Protein AF-A0A708DR33-F1 (afdb_monomer_lite)

InterPro domains:
  IPR013609 Lambda-like tail fibre protein, N-terminal [PF08400] (1-94)

Sequence (99 aa):
ENPDDAGRYSMDVEQGQYTVTLLVDGYPPSHAGVITVYDDSKPGTLNDFLGAMTEDDVRPEALRRFEAMVEEVARQASEASRNATAAGQASEQAQTSAG

Organism: Salmonella typhimurium (NCBI:txid90371)

Foldseek 3Di:
DAADPVRDDDDDDDFAKDWDWDDDPPDDIDTPAMFGDDPPDDDDDPVCRRPDDDPVNCVVVVVVVVVVVVVVVVVVVVVVVVVVVVVVVVVVVVVVVVD

Structure (mmCIF, N/CA/C/O backbone):
data_AF-A0A708DR33-F1
#
_entry.id   AF-A0A708DR33-F1
#
loop_
_atom_site.group_PDB
_atom_site.id
_atom_site.type_symbol
_atom_site.label_atom_id
_atom_site.label_alt_id
_atom_site.label_comp_id
_atom_site.label_asym_id
_atom_site.label_entity_id
_atom_site.label_seq_id
_atom_site.pdbx_PDB_ins_code
_atom_site.Cartn_x
_atom_site.Cartn_y
_atom_site.Cartn_z
_atom_site.occupancy
_atom_site.B_iso_or_equiv
_atom_site.auth_seq_id
_atom_site.auth_comp_id
_atom_site.auth_asym_id
_atom_site.auth_atom_id
_atom_site.pdbx_PDB_model_num
ATOM 1 N N . GLU A 1 1 ? 3.031 1.822 -27.960 1.00 61.12 1 GLU A N 1
ATOM 2 C CA . GLU A 1 1 ? 3.429 3.143 -28.494 1.00 61.12 1 GLU A CA 1
ATOM 3 C C . GLU A 1 1 ? 4.908 3.143 -28.868 1.00 61.12 1 GLU A C 1
ATOM 5 O O . GLU A 1 1 ? 5.587 2.164 -28.598 1.00 61.12 1 GLU A O 1
ATOM 10 N N . ASN A 1 2 ? 5.397 4.159 -29.573 1.00 61.91 2 ASN A N 1
ATOM 11 C CA . ASN A 1 2 ? 6.837 4.365 -29.755 1.00 61.91 2 ASN A CA 1
ATOM 12 C C . ASN A 1 2 ? 7.279 5.440 -28.759 1.00 61.91 2 ASN A C 1
ATOM 14 O O . ASN A 1 2 ? 6.493 6.354 -28.508 1.00 61.91 2 ASN A O 1
ATOM 18 N N . PRO A 1 3 ? 8.487 5.341 -28.180 1.00 76.06 3 PRO A N 1
ATOM 19 C CA . PRO A 1 3 ? 8.969 6.375 -27.279 1.00 76.06 3 PRO A CA 1
ATOM 20 C C . PRO A 1 3 ? 9.098 7.726 -28.000 1.00 76.06 3 PRO A C 1
ATOM 22 O O . PRO A 1 3 ? 9.315 7.768 -29.213 1.00 76.06 3 PRO A O 1
ATOM 25 N N . ASP A 1 4 ? 8.969 8.819 -27.246 1.00 80.88 4 ASP A N 1
ATOM 26 C CA . ASP A 1 4 ? 9.241 10.172 -27.734 1.00 80.88 4 ASP A CA 1
ATOM 27 C C . ASP A 1 4 ? 10.729 10.354 -28.099 1.00 80.88 4 ASP A C 1
ATOM 29 O O . ASP A 1 4 ? 11.567 9.484 -27.845 1.00 80.88 4 ASP A O 1
ATOM 33 N N . ASP A 1 5 ? 11.083 11.510 -28.668 1.00 79.56 5 ASP A N 1
ATOM 34 C CA . ASP A 1 5 ? 12.462 11.826 -29.081 1.00 79.56 5 ASP A CA 1
ATOM 35 C C . ASP A 1 5 ? 13.486 11.788 -27.924 1.00 79.56 5 ASP A C 1
ATOM 37 O O . ASP A 1 5 ? 14.694 11.774 -28.159 1.00 79.56 5 ASP A O 1
ATOM 41 N N . ALA A 1 6 ? 13.026 11.762 -26.668 1.00 81.62 6 ALA A N 1
ATOM 42 C CA . ALA A 1 6 ? 13.858 11.620 -25.475 1.00 81.62 6 ALA A CA 1
ATOM 43 C C . ALA A 1 6 ? 13.846 10.192 -24.896 1.00 81.62 6 ALA A C 1
ATOM 45 O O . ALA A 1 6 ? 14.403 9.966 -23.820 1.00 81.62 6 ALA A O 1
ATOM 46 N N . GLY A 1 7 ? 13.220 9.231 -25.578 1.00 78.94 7 GLY A N 1
ATOM 47 C CA . GLY A 1 7 ? 13.122 7.848 -25.129 1.00 78.94 7 GLY A CA 1
ATOM 48 C C . GLY A 1 7 ? 12.020 7.595 -24.095 1.00 78.94 7 GLY A C 1
ATOM 49 O O . GLY A 1 7 ? 11.986 6.509 -23.516 1.00 78.94 7 GLY A O 1
ATOM 50 N N . ARG A 1 8 ? 11.129 8.560 -23.820 1.00 82.56 8 ARG A N 1
ATOM 51 C CA . ARG A 1 8 ? 10.028 8.363 -22.866 1.00 82.56 8 ARG A CA 1
ATOM 52 C C . ARG A 1 8 ? 8.873 7.639 -23.525 1.00 82.56 8 ARG A C 1
ATOM 54 O O . ARG A 1 8 ? 8.416 8.012 -24.598 1.00 82.56 8 ARG A O 1
ATOM 61 N N . TYR A 1 9 ? 8.359 6.647 -22.822 1.00 82.06 9 TYR A N 1
ATOM 62 C CA . TYR A 1 9 ? 7.152 5.936 -23.193 1.00 82.06 9 TYR A CA 1
ATOM 63 C C . TYR A 1 9 ? 5.997 6.402 -22.307 1.00 82.06 9 TYR A C 1
ATOM 65 O O . TYR A 1 9 ? 6.174 6.570 -21.099 1.00 82.06 9 TYR A O 1
ATOM 73 N N . SER A 1 10 ? 4.826 6.599 -22.902 1.00 85.81 10 SER A N 1
ATOM 74 C CA . SER A 1 10 ? 3.569 6.798 -22.185 1.00 85.81 10 SER A CA 1
ATOM 75 C C . SER A 1 10 ? 2.590 5.718 -22.635 1.00 85.81 10 SER A C 1
ATOM 77 O O . SER A 1 10 ? 2.742 5.177 -23.729 1.00 85.81 10 SER A O 1
ATOM 79 N N . MET A 1 11 ? 1.669 5.346 -21.754 1.00 87.75 11 MET A N 1
ATOM 80 C CA . MET A 1 11 ? 0.574 4.431 -22.053 1.00 87.75 11 MET A CA 1
ATOM 81 C C . MET A 1 11 ? -0.587 4.717 -21.116 1.00 87.75 11 MET A C 1
ATOM 83 O O . MET A 1 11 ? -0.380 4.889 -19.913 1.00 87.75 11 MET A O 1
ATOM 87 N N . ASP A 1 12 ? -1.793 4.685 -21.666 1.00 90.25 12 ASP A N 1
ATOM 88 C CA . ASP A 1 12 ? -3.001 4.539 -20.869 1.00 90.25 12 ASP A CA 1
ATOM 89 C C . ASP A 1 12 ? -3.168 3.059 -20.511 1.00 90.25 12 ASP A C 1
ATOM 91 O O . ASP A 1 12 ? -3.091 2.178 -21.372 1.00 90.25 12 ASP A O 1
ATOM 95 N N . VAL A 1 13 ? -3.367 2.780 -19.226 1.00 89.94 13 VAL A N 1
ATOM 96 C CA . VAL A 1 13 ? -3.536 1.422 -18.700 1.00 89.94 13 VAL A CA 1
ATOM 97 C C . VAL A 1 13 ? -4.853 1.312 -17.950 1.00 89.94 13 VAL A C 1
ATOM 99 O O . VAL A 1 13 ? -5.335 2.282 -17.369 1.00 89.94 13 VAL A O 1
ATOM 102 N N . GLU A 1 14 ? -5.442 0.121 -17.977 1.00 93.94 14 GLU A N 1
ATOM 103 C CA . GLU A 1 14 ? -6.627 -0.175 -17.178 1.00 93.94 14 GLU A CA 1
ATOM 104 C C . GLU A 1 14 ? -6.267 -0.303 -15.690 1.00 93.94 14 GLU A C 1
ATOM 106 O O . GLU A 1 14 ? -5.101 -0.437 -15.308 1.00 93.94 14 GLU A O 1
ATOM 111 N N . GLN A 1 15 ? -7.284 -0.269 -14.830 1.00 93.06 15 GLN A N 1
ATOM 112 C CA . GLN A 1 15 ? -7.097 -0.604 -13.423 1.00 93.06 15 GLN A CA 1
ATOM 113 C C . GLN A 1 15 ? -6.640 -2.062 -13.281 1.00 93.06 15 GLN A C 1
ATOM 115 O O . GLN A 1 15 ? -7.164 -2.965 -13.937 1.00 93.06 15 GLN A O 1
ATOM 120 N N . GLY A 1 16 ? -5.693 -2.312 -12.386 1.00 92.75 16 GLY A N 1
ATOM 121 C CA . GLY A 1 16 ? -5.187 -3.656 -12.153 1.00 92.75 16 GLY A CA 1
ATOM 122 C C . GLY A 1 16 ? -3.765 -3.693 -11.621 1.00 92.75 16 GLY A C 1
ATOM 123 O O . GLY A 1 16 ? -3.111 -2.672 -11.415 1.00 92.75 16 GLY A O 1
ATOM 124 N N . GLN A 1 17 ? -3.297 -4.915 -11.390 1.00 93.81 17 GLN A N 1
ATOM 125 C CA . GLN A 1 17 ? -1.949 -5.192 -10.919 1.00 93.81 17 GLN A CA 1
ATOM 126 C C . GLN A 1 17 ? -1.073 -5.648 -12.086 1.00 93.81 17 GLN A C 1
ATOM 128 O O . GLN A 1 17 ? -1.423 -6.576 -12.818 1.00 93.81 17 GLN A O 1
ATOM 133 N N . TYR A 1 18 ? 0.092 -5.023 -12.231 1.00 93.38 18 TYR A N 1
ATOM 134 C CA . TYR A 1 18 ? 1.007 -5.260 -13.340 1.00 93.38 18 TYR A CA 1
ATOM 135 C C . TYR A 1 18 ? 2.392 -5.645 -12.829 1.00 93.38 18 TYR A C 1
ATOM 137 O O . TYR A 1 18 ? 2.940 -5.020 -11.924 1.00 93.38 18 TYR A O 1
ATOM 145 N N . THR A 1 19 ? 2.983 -6.671 -13.442 1.00 94.69 19 THR A N 1
ATOM 146 C CA . THR A 1 19 ? 4.384 -7.039 -13.204 1.00 94.69 19 THR A CA 1
ATOM 147 C C . THR A 1 19 ? 5.293 -6.236 -14.124 1.00 94.69 19 THR A C 1
ATOM 149 O O . THR A 1 19 ? 5.137 -6.267 -15.343 1.00 94.69 19 THR A O 1
ATOM 152 N N . VAL A 1 20 ? 6.283 -5.564 -13.545 1.00 93.88 20 VAL A N 1
ATOM 153 C CA . VAL A 1 20 ? 7.255 -4.746 -14.269 1.00 93.88 20 VAL A CA 1
ATOM 154 C C . VAL A 1 20 ? 8.541 -5.544 -14.448 1.00 93.88 20 VAL A C 1
ATOM 156 O O . VAL A 1 20 ? 9.144 -6.022 -13.484 1.00 93.88 20 VAL A O 1
ATOM 159 N N . THR A 1 21 ? 8.969 -5.691 -15.700 1.00 94.88 21 THR A N 1
ATOM 160 C CA . THR A 1 21 ? 10.193 -6.412 -16.070 1.00 94.88 21 THR A CA 1
ATOM 161 C C . THR A 1 21 ? 11.065 -5.527 -16.951 1.00 94.88 21 THR A C 1
ATOM 163 O O . THR A 1 21 ? 10.572 -4.916 -17.896 1.00 94.88 21 THR A O 1
ATOM 166 N N . LEU A 1 22 ? 12.362 -5.472 -16.654 1.00 92.06 22 LEU A N 1
ATOM 167 C CA . LEU A 1 22 ? 13.363 -4.778 -17.456 1.00 92.06 22 LEU A CA 1
ATOM 168 C C . LEU A 1 22 ? 14.009 -5.754 -18.434 1.00 92.06 22 LEU A C 1
ATOM 170 O O . LEU A 1 22 ? 14.515 -6.805 -18.035 1.00 92.06 22 LEU A O 1
ATOM 174 N N . LEU A 1 23 ? 14.012 -5.375 -19.708 1.00 92.19 23 LEU A N 1
ATOM 175 C CA . LEU A 1 23 ? 14.669 -6.104 -20.783 1.00 92.19 23 LEU A CA 1
ATOM 176 C C . LEU A 1 23 ? 15.796 -5.241 -21.352 1.00 92.19 23 LEU A C 1
ATOM 178 O O . LEU A 1 23 ? 15.548 -4.153 -21.866 1.00 92.19 23 LEU A O 1
ATOM 182 N N . VAL A 1 24 ? 17.027 -5.742 -21.263 1.00 92.75 24 VAL A N 1
ATOM 183 C CA . VAL A 1 24 ? 18.223 -5.120 -21.843 1.00 92.75 24 VAL A CA 1
ATOM 184 C C . VAL A 1 24 ? 18.835 -6.119 -22.813 1.00 92.75 24 VAL A C 1
ATOM 186 O O . VAL A 1 24 ? 18.991 -7.290 -22.469 1.00 92.75 24 VAL A O 1
ATOM 189 N N . ASP A 1 25 ? 19.167 -5.667 -24.021 1.00 93.88 25 ASP A N 1
ATOM 190 C CA . ASP A 1 25 ? 19.742 -6.541 -25.043 1.00 93.88 25 ASP A CA 1
ATOM 191 C C . ASP A 1 25 ? 21.034 -7.210 -24.541 1.00 93.88 25 ASP A C 1
ATOM 193 O O . ASP A 1 25 ? 21.891 -6.569 -23.930 1.00 93.88 25 ASP A O 1
ATOM 197 N N . GLY A 1 26 ? 21.143 -8.521 -24.753 1.00 94.94 26 GLY A N 1
ATOM 198 C CA . GLY A 1 26 ? 22.247 -9.344 -24.249 1.00 94.94 26 GLY A CA 1
ATOM 199 C C . GLY A 1 26 ? 22.167 -9.772 -22.774 1.00 94.94 26 GLY A C 1
ATOM 20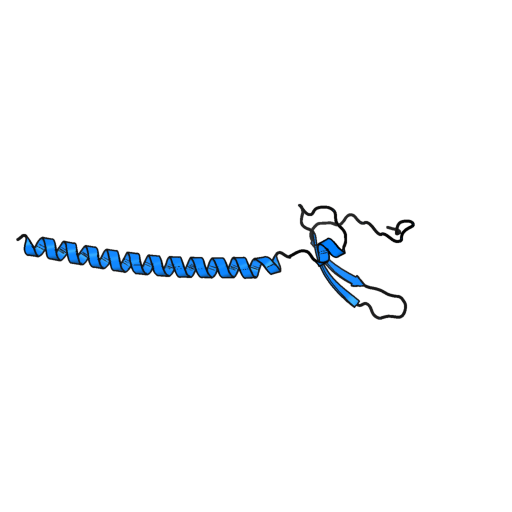0 O O . GLY A 1 26 ? 23.048 -10.508 -22.329 1.00 94.94 26 GLY A O 1
ATOM 201 N N . TYR A 1 27 ? 21.130 -9.385 -22.020 1.00 94.31 27 TYR A N 1
ATOM 202 C CA . TYR A 1 27 ? 20.941 -9.772 -20.613 1.00 94.31 27 TYR A CA 1
ATOM 203 C C . TYR A 1 27 ? 19.597 -10.485 -20.385 1.00 94.31 27 TYR A C 1
ATOM 205 O O . TYR A 1 27 ? 18.616 -10.197 -21.075 1.00 94.31 27 TYR A O 1
ATOM 213 N N . PRO A 1 28 ? 19.510 -11.420 -19.416 1.00 95.25 28 PRO A N 1
ATOM 214 C CA . PRO A 1 28 ? 18.233 -12.026 -19.053 1.00 95.25 28 PRO A CA 1
ATOM 215 C C . PRO A 1 28 ? 17.266 -10.968 -18.486 1.00 95.25 28 PRO A C 1
ATOM 217 O O . PRO A 1 28 ? 17.718 -10.038 -17.812 1.00 95.25 28 PRO A O 1
ATOM 220 N N . PRO A 1 29 ? 15.944 -11.110 -18.711 1.00 96.12 29 PRO A N 1
ATOM 221 C CA . PRO A 1 29 ? 14.951 -10.209 -18.138 1.00 96.12 29 PRO A CA 1
ATOM 222 C C . PRO A 1 29 ? 15.066 -10.138 -16.613 1.00 96.12 29 PRO A C 1
ATOM 224 O O . PRO A 1 29 ? 15.202 -11.167 -15.948 1.00 96.12 29 PRO A O 1
ATOM 227 N N . SER A 1 30 ? 14.982 -8.929 -16.063 1.00 95.81 30 SER A N 1
ATOM 228 C CA . SER A 1 30 ? 15.065 -8.691 -14.621 1.00 95.81 30 SER A CA 1
ATOM 229 C C . SER A 1 30 ? 13.735 -8.182 -14.078 1.00 95.81 30 SER A C 1
ATOM 231 O O . SER A 1 30 ? 13.154 -7.245 -14.627 1.00 95.81 30 SER A O 1
ATOM 233 N N . HIS A 1 31 ? 13.250 -8.785 -12.994 1.00 95.19 31 HIS A N 1
ATOM 234 C CA . HIS A 1 31 ? 12.038 -8.331 -12.322 1.00 95.19 31 HIS A CA 1
ATOM 235 C C . HIS A 1 31 ? 12.315 -7.023 -11.572 1.00 95.19 31 HIS A C 1
ATOM 237 O O . HIS A 1 31 ? 13.161 -6.987 -10.680 1.00 95.19 31 HIS A O 1
ATOM 243 N N . ALA A 1 32 ? 11.605 -5.957 -11.939 1.00 93.06 32 ALA A N 1
ATOM 244 C CA . ALA A 1 32 ? 11.749 -4.644 -11.313 1.00 93.06 32 ALA A CA 1
ATOM 245 C C . ALA A 1 32 ? 10.763 -4.430 -10.160 1.00 93.06 32 ALA A C 1
ATOM 247 O O . ALA A 1 32 ? 11.069 -3.689 -9.231 1.00 93.06 32 ALA A O 1
ATOM 248 N N . GLY A 1 33 ? 9.597 -5.076 -10.212 1.00 93.25 33 GLY A N 1
ATOM 249 C CA . GLY A 1 33 ? 8.592 -4.999 -9.161 1.00 93.25 33 GLY A CA 1
ATOM 250 C C . GLY A 1 33 ? 7.180 -5.220 -9.683 1.00 93.25 33 GLY A C 1
ATOM 251 O O . GLY A 1 33 ? 6.962 -5.668 -10.813 1.00 93.25 33 GLY A O 1
ATOM 252 N N . VAL A 1 34 ? 6.217 -4.878 -8.841 1.00 93.44 34 VAL A N 1
ATOM 253 C CA . VAL A 1 34 ? 4.791 -4.890 -9.151 1.00 93.44 34 VAL A CA 1
ATOM 254 C C . VAL A 1 34 ? 4.257 -3.483 -8.929 1.00 93.44 34 VAL A C 1
ATOM 256 O O . VAL A 1 34 ? 4.631 -2.836 -7.956 1.00 93.44 34 VAL A O 1
ATOM 259 N N . ILE A 1 35 ? 3.389 -3.025 -9.824 1.00 93.38 35 ILE A N 1
ATOM 260 C CA . ILE A 1 35 ? 2.621 -1.794 -9.643 1.00 93.38 35 ILE A CA 1
ATOM 261 C C . ILE A 1 35 ? 1.132 -2.115 -9.593 1.00 93.38 35 ILE A C 1
ATOM 263 O O . ILE A 1 35 ? 0.682 -3.080 -10.218 1.00 93.38 35 ILE A O 1
ATOM 267 N N . THR A 1 36 ? 0.373 -1.272 -8.904 1.00 92.62 36 THR A N 1
ATOM 268 C CA . THR A 1 36 ? -1.088 -1.343 -8.875 1.00 92.62 36 THR A CA 1
ATOM 269 C C . THR A 1 36 ? -1.656 -0.020 -9.361 1.00 92.62 36 THR A C 1
ATOM 271 O O . THR A 1 36 ? -1.258 1.042 -8.885 1.00 92.62 36 THR A O 1
ATOM 274 N N . VAL A 1 37 ? -2.573 -0.096 -10.320 1.00 92.56 37 VAL A N 1
ATOM 275 C CA . VAL A 1 37 ? -3.326 1.042 -10.845 1.00 92.56 37 VAL A CA 1
ATOM 276 C C . VAL A 1 37 ? -4.754 0.931 -10.328 1.00 92.56 37 VAL A C 1
ATOM 278 O O . VAL A 1 37 ? -5.460 -0.030 -10.635 1.00 92.56 37 VAL A O 1
ATOM 281 N N . TYR A 1 38 ? -5.157 1.907 -9.526 1.00 91.12 38 TYR A N 1
ATOM 282 C CA . TYR A 1 38 ? -6.519 2.065 -9.018 1.00 91.12 38 TYR A CA 1
ATOM 283 C C . TYR A 1 38 ? -7.335 2.980 -9.941 1.00 91.12 38 TYR A C 1
ATOM 285 O O . TYR A 1 38 ? -6.770 3.680 -10.783 1.00 91.12 38 TYR A O 1
ATOM 293 N N . ASP A 1 39 ? -8.657 2.999 -9.782 1.00 92.44 39 ASP A N 1
ATOM 294 C CA . ASP A 1 39 ? -9.552 3.844 -10.587 1.00 92.44 39 ASP A CA 1
ATOM 295 C C . ASP A 1 39 ? -9.296 5.350 -10.388 1.00 92.44 39 ASP A C 1
ATOM 297 O O . ASP A 1 39 ? -9.443 6.145 -11.315 1.00 92.44 39 ASP A O 1
ATOM 301 N N . ASP A 1 40 ? -8.867 5.731 -9.188 1.00 90.19 40 ASP A N 1
ATOM 302 C CA . ASP A 1 40 ? -8.546 7.092 -8.771 1.00 90.19 40 ASP A CA 1
ATOM 303 C C . ASP A 1 40 ? -7.052 7.438 -8.891 1.00 90.19 40 ASP A C 1
ATOM 305 O O . ASP A 1 40 ? -6.615 8.522 -8.480 1.00 90.19 40 ASP A O 1
ATOM 309 N N . SER A 1 41 ? -6.255 6.536 -9.475 1.00 90.19 41 SER A N 1
ATOM 310 C CA . SER A 1 41 ? -4.823 6.754 -9.652 1.00 90.19 41 SER A CA 1
ATOM 311 C C . SER A 1 41 ? -4.557 7.957 -10.548 1.00 90.19 41 SER A C 1
ATOM 313 O O . SER A 1 41 ? -5.070 8.085 -11.659 1.00 90.19 41 SER A O 1
ATOM 315 N N . LYS A 1 42 ? -3.705 8.861 -10.062 1.00 91.50 42 LYS A N 1
ATOM 316 C CA . LYS A 1 42 ? -3.268 10.022 -10.839 1.00 91.50 42 LYS A CA 1
ATOM 317 C C . LYS A 1 42 ? -2.215 9.600 -11.868 1.00 91.50 42 LYS A C 1
ATOM 319 O O . LYS A 1 42 ? -1.413 8.715 -11.569 1.00 91.50 42 LYS A O 1
ATOM 324 N N . PRO A 1 43 ? -2.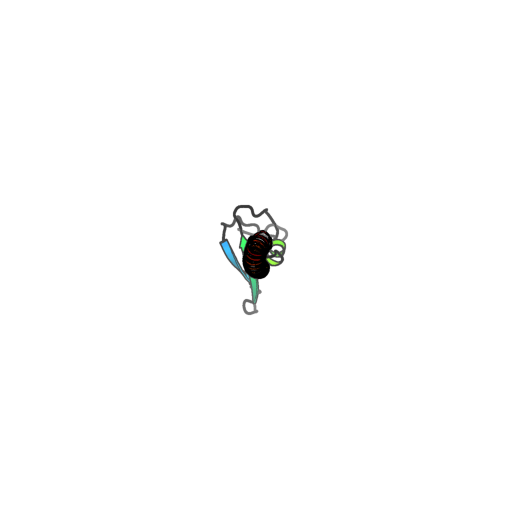143 10.272 -13.031 1.00 91.88 43 PRO A N 1
ATOM 325 C CA . PRO A 1 43 ? -1.024 10.097 -13.946 1.00 91.88 43 PRO A CA 1
ATOM 326 C C . PRO A 1 43 ? 0.313 10.334 -13.234 1.00 91.88 43 PRO A C 1
ATOM 328 O O . PRO A 1 43 ? 0.452 11.284 -12.459 1.00 91.88 43 PRO A O 1
ATOM 331 N N . GLY A 1 44 ? 1.296 9.484 -13.518 1.00 91.12 44 GLY A N 1
ATOM 332 C CA . GLY A 1 44 ? 2.609 9.502 -12.882 1.00 91.12 44 GLY A CA 1
ATOM 333 C C . GLY A 1 44 ? 3.631 8.713 -13.693 1.00 91.12 44 GLY A C 1
ATOM 334 O O . GLY A 1 44 ? 3.310 8.109 -14.717 1.00 91.12 44 GLY A O 1
ATOM 335 N N . THR A 1 45 ?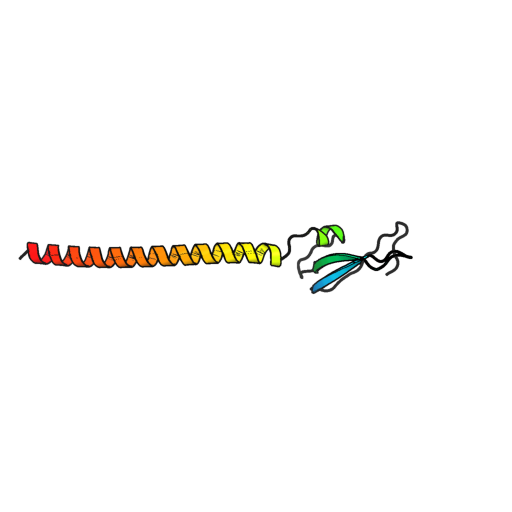 4.883 8.733 -13.254 1.00 92.56 45 THR A N 1
ATOM 336 C CA . THR A 1 45 ? 5.951 7.933 -13.858 1.00 92.56 45 THR A CA 1
ATOM 337 C C . THR A 1 45 ? 5.911 6.499 -13.339 1.00 92.56 45 THR A C 1
ATOM 339 O O . THR A 1 45 ? 5.447 6.245 -12.233 1.00 92.56 45 THR A O 1
ATOM 342 N N . LEU A 1 46 ? 6.475 5.549 -14.090 1.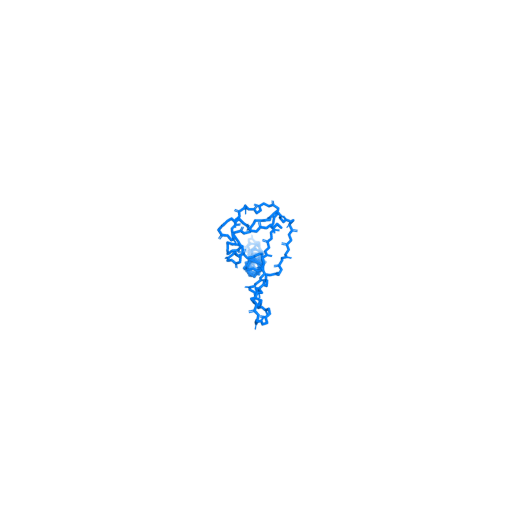00 91.94 46 LEU A N 1
ATOM 343 C CA . LEU A 1 46 ? 6.614 4.160 -13.633 1.00 91.94 46 LEU A CA 1
ATOM 344 C C . LEU A 1 46 ? 7.264 4.054 -12.239 1.00 91.94 46 LEU A C 1
ATOM 346 O O . LEU A 1 46 ? 6.843 3.238 -11.425 1.00 91.94 46 LEU A O 1
ATOM 350 N N . ASN A 1 47 ? 8.261 4.897 -11.954 1.00 91.44 47 ASN A N 1
ATOM 351 C CA . ASN A 1 47 ? 8.915 4.922 -10.647 1.00 91.44 47 ASN A CA 1
ATOM 352 C C . ASN A 1 47 ? 7.997 5.425 -9.529 1.00 91.44 47 ASN A C 1
ATOM 354 O O . ASN A 1 47 ? 8.125 4.943 -8.406 1.00 91.44 47 ASN A O 1
ATOM 358 N N . ASP A 1 48 ? 7.075 6.347 -9.820 1.00 92.38 48 ASP A N 1
ATOM 359 C CA . ASP A 1 48 ? 6.090 6.801 -8.833 1.00 92.38 48 ASP A CA 1
ATOM 360 C C . ASP A 1 48 ? 5.186 5.638 -8.407 1.00 92.38 48 ASP A C 1
ATOM 362 O O . ASP A 1 48 ? 4.912 5.474 -7.222 1.00 92.38 48 ASP A O 1
ATOM 366 N N . PHE A 1 49 ? 4.795 4.780 -9.353 1.00 92.25 49 PHE A N 1
ATOM 367 C CA . PHE A 1 49 ? 3.997 3.587 -9.064 1.00 92.25 49 PHE A CA 1
ATOM 368 C C . PHE A 1 49 ? 4.803 2.467 -8.388 1.00 92.25 49 PHE A C 1
ATOM 370 O O . PHE A 1 49 ? 4.276 1.804 -7.500 1.00 92.25 49 PHE A O 1
ATOM 377 N N . LEU A 1 50 ? 6.071 2.253 -8.763 1.00 91.88 50 LEU A N 1
ATOM 378 C CA . LEU A 1 50 ? 6.945 1.257 -8.117 1.00 91.88 50 LEU A CA 1
ATOM 379 C C . LEU A 1 50 ? 7.293 1.622 -6.666 1.00 91.88 50 LEU A C 1
ATOM 381 O O . LEU A 1 50 ? 7.566 0.736 -5.861 1.00 91.88 50 LEU A O 1
ATOM 385 N N . GLY A 1 51 ? 7.329 2.918 -6.346 1.00 86.50 51 GLY A N 1
ATOM 386 C CA . GLY A 1 51 ? 7.586 3.423 -4.998 1.00 86.50 51 GLY A CA 1
ATOM 387 C C . GLY A 1 51 ? 6.329 3.674 -4.162 1.00 86.50 51 GLY A C 1
ATOM 388 O O . GLY A 1 51 ? 6.453 4.060 -2.998 1.00 86.50 51 GLY A O 1
ATOM 389 N N . ALA A 1 52 ? 5.134 3.505 -4.731 1.00 87.00 52 ALA A N 1
ATOM 390 C CA . ALA A 1 52 ? 3.885 3.745 -4.024 1.00 87.00 52 ALA A CA 1
ATOM 391 C C . ALA A 1 52 ? 3.634 2.656 -2.971 1.00 87.00 52 ALA A C 1
ATOM 393 O O . ALA A 1 52 ? 3.822 1.469 -3.234 1.00 87.00 52 ALA A O 1
ATOM 394 N N . MET A 1 53 ? 3.156 3.057 -1.788 1.00 74.50 53 MET A N 1
ATOM 395 C CA . MET A 1 53 ? 2.610 2.097 -0.827 1.00 74.50 53 MET A CA 1
ATOM 396 C C . MET A 1 53 ? 1.394 1.402 -1.440 1.00 74.50 53 MET A C 1
ATOM 398 O O . MET A 1 53 ? 0.488 2.053 -1.963 1.00 74.50 53 MET A O 1
ATOM 402 N N . THR A 1 54 ? 1.374 0.081 -1.354 1.00 75.06 54 THR A N 1
ATOM 403 C CA . THR A 1 54 ? 0.309 -0.768 -1.881 1.00 75.06 54 THR A CA 1
ATOM 404 C C . THR A 1 54 ? -0.752 -1.048 -0.815 1.00 75.06 54 THR A C 1
ATOM 406 O O . THR A 1 54 ? -0.515 -0.891 0.386 1.00 75.06 54 THR A O 1
ATOM 409 N N . GLU A 1 55 ? -1.941 -1.501 -1.227 1.00 69.12 55 GLU A N 1
ATOM 410 C CA . GLU A 1 55 ? -2.950 -2.002 -0.280 1.00 69.12 55 GLU A CA 1
ATOM 411 C C . GLU A 1 55 ? -2.399 -3.114 0.621 1.00 69.12 55 GLU A C 1
ATOM 413 O O . GLU A 1 55 ? -2.764 -3.192 1.795 1.00 69.12 55 GLU A O 1
ATOM 418 N N . ASP A 1 56 ? -1.492 -3.940 0.098 1.00 71.81 56 ASP A N 1
ATOM 419 C CA . ASP A 1 56 ? -0.830 -4.998 0.855 1.00 71.81 56 ASP A CA 1
ATOM 420 C C . ASP A 1 56 ? 0.145 -4.464 1.912 1.00 71.81 56 ASP A C 1
ATOM 422 O O . ASP A 1 56 ? 0.434 -5.183 2.862 1.00 71.81 56 ASP A O 1
ATOM 426 N N . ASP A 1 57 ? 0.597 -3.210 1.826 1.00 73.50 57 ASP A N 1
ATOM 427 C CA . ASP A 1 57 ? 1.381 -2.563 2.887 1.00 73.50 57 ASP A CA 1
ATOM 428 C C . ASP A 1 57 ? 0.482 -2.037 4.017 1.00 73.50 57 ASP A C 1
ATOM 430 O O . ASP A 1 57 ? 0.842 -2.081 5.198 1.00 73.50 57 ASP A O 1
ATOM 434 N N . VAL A 1 58 ? -0.727 -1.578 3.670 1.00 75.62 58 VAL A N 1
ATOM 435 C CA . VAL A 1 58 ? -1.709 -1.028 4.621 1.00 75.62 58 VAL A CA 1
ATOM 436 C C . VAL A 1 58 ? -2.519 -2.130 5.304 1.00 75.62 58 VAL A C 1
ATOM 438 O O . VAL A 1 58 ? -2.835 -2.024 6.490 1.00 75.62 58 VAL A O 1
ATOM 441 N N . ARG A 1 59 ? -2.843 -3.218 4.598 1.00 77.50 59 ARG A N 1
ATOM 442 C CA . ARG A 1 59 ? -3.596 -4.369 5.123 1.00 77.50 59 ARG A CA 1
ATOM 443 C C . ARG A 1 59 ? -2.974 -4.960 6.402 1.00 77.50 59 ARG A C 1
ATOM 445 O O . ARG A 1 59 ? -3.732 -5.183 7.349 1.00 77.50 59 ARG A O 1
ATOM 452 N N . PRO A 1 60 ? -1.646 -5.155 6.511 1.00 83.00 60 PRO A N 1
ATOM 453 C CA . PRO A 1 60 ? -0.980 -5.531 7.753 1.00 83.00 60 PRO A CA 1
ATOM 454 C C . PRO A 1 60 ? -1.242 -4.555 8.899 1.00 83.00 60 PRO A C 1
ATOM 456 O O . PRO A 1 60 ? -1.452 -4.979 10.032 1.00 83.00 60 PRO A O 1
ATOM 459 N N . GLU A 1 61 ? -1.243 -3.247 8.640 1.00 84.31 61 GLU A N 1
ATOM 460 C CA . GLU A 1 61 ? -1.500 -2.249 9.679 1.00 84.31 61 GLU A CA 1
ATOM 461 C C . GLU A 1 61 ? -2.977 -2.213 10.091 1.00 84.31 61 GLU A C 1
ATOM 463 O O . GLU A 1 61 ? -3.283 -2.191 11.285 1.00 84.31 61 GLU A O 1
ATOM 468 N N . ALA A 1 62 ? -3.893 -2.248 9.122 1.00 88.38 62 ALA A N 1
ATOM 469 C CA . ALA A 1 62 ? -5.328 -2.289 9.372 1.00 88.38 62 ALA A CA 1
ATOM 470 C C . ALA A 1 62 ? -5.720 -3.530 10.188 1.00 88.38 62 ALA A C 1
ATOM 472 O O . ALA A 1 62 ? -6.485 -3.411 11.146 1.00 88.38 62 ALA A O 1
ATOM 473 N N . LEU A 1 63 ? -5.146 -4.695 9.864 1.00 91.69 63 LEU A N 1
ATOM 474 C CA . LEU A 1 63 ? -5.361 -5.929 10.615 1.00 91.69 63 LEU A CA 1
ATOM 475 C C . LEU A 1 63 ? -4.852 -5.808 12.057 1.00 91.69 63 LEU A C 1
ATOM 477 O O . LEU A 1 63 ? -5.611 -6.082 12.981 1.00 91.69 63 LEU A O 1
ATOM 481 N N . ARG A 1 64 ? -3.631 -5.294 12.269 1.00 89.75 64 ARG A N 1
ATOM 482 C CA . ARG A 1 64 ? -3.105 -5.060 13.628 1.00 89.75 64 ARG A CA 1
ATOM 483 C C . ARG A 1 64 ? -3.983 -4.110 14.444 1.00 89.75 64 ARG A C 1
ATOM 485 O O . ARG A 1 64 ? -4.214 -4.338 15.628 1.00 89.75 64 ARG A O 1
ATOM 492 N N . ARG A 1 65 ? -4.481 -3.029 13.830 1.00 95.00 65 ARG A N 1
ATOM 493 C CA . ARG A 1 65 ? -5.398 -2.088 14.500 1.00 95.00 65 ARG A CA 1
ATOM 494 C C . ARG A 1 65 ? -6.730 -2.754 14.844 1.00 95.00 65 ARG A C 1
ATOM 496 O O . ARG A 1 65 ? -7.268 -2.502 15.917 1.00 95.00 65 ARG A O 1
ATOM 503 N N . PHE A 1 66 ? -7.251 -3.601 13.958 1.00 95.25 66 PHE A N 1
ATOM 504 C CA . PHE A 1 66 ? -8.464 -4.372 14.214 1.00 95.25 66 PHE A CA 1
ATOM 505 C C . PHE A 1 66 ? -8.284 -5.343 15.384 1.00 95.25 66 PHE A C 1
ATOM 507 O O . PHE A 1 66 ? -9.111 -5.348 16.292 1.00 95.25 66 PHE A O 1
ATOM 514 N N . GLU A 1 67 ? -7.185 -6.096 15.412 1.00 95.88 67 GLU A N 1
ATOM 515 C CA . GLU A 1 67 ? -6.846 -6.998 16.519 1.00 95.88 67 GLU A CA 1
ATOM 516 C C . GLU A 1 67 ? -6.779 -6.248 17.859 1.00 95.88 67 GLU A C 1
ATOM 518 O O . GLU A 1 67 ? -7.404 -6.675 18.829 1.00 95.88 67 GLU A O 1
ATOM 523 N N . ALA A 1 68 ? -6.127 -5.080 17.894 1.00 96.62 68 ALA A N 1
ATOM 524 C CA . ALA A 1 68 ? -6.061 -4.241 19.093 1.00 96.62 68 ALA A CA 1
ATOM 525 C C . ALA A 1 68 ? -7.443 -3.732 19.548 1.00 96.62 68 ALA A C 1
ATOM 527 O O . ALA A 1 68 ? -7.741 -3.712 20.742 1.00 96.62 68 ALA A O 1
ATOM 528 N N . MET A 1 69 ? -8.316 -3.343 18.611 1.00 97.69 69 MET A N 1
ATOM 529 C CA . MET A 1 69 ? -9.694 -2.956 18.941 1.00 97.69 69 MET A CA 1
ATOM 530 C C . MET A 1 69 ? -10.494 -4.132 19.512 1.00 97.69 69 MET A C 1
ATOM 532 O O . MET A 1 69 ? -11.245 -3.948 20.468 1.00 97.69 69 MET A O 1
ATOM 536 N N . VAL A 1 70 ? -10.339 -5.335 18.952 1.00 98.06 70 VAL A N 1
ATOM 537 C CA . VAL A 1 70 ? -11.017 -6.546 19.443 1.00 98.06 70 VAL A CA 1
ATOM 538 C C . VAL A 1 70 ? -10.567 -6.889 20.864 1.00 98.06 70 VAL A C 1
ATOM 540 O O . VAL A 1 70 ? -11.409 -7.191 21.712 1.00 98.06 70 VAL A O 1
ATOM 543 N N . GLU A 1 71 ? -9.266 -6.805 21.147 1.00 97.88 71 GLU A N 1
ATOM 544 C CA . GLU A 1 71 ? -8.720 -7.036 22.488 1.00 97.88 71 GLU A CA 1
ATOM 545 C C . GLU A 1 71 ? -9.278 -6.034 23.510 1.00 97.88 71 GLU A C 1
ATOM 547 O O . GLU A 1 71 ? -9.733 -6.419 24.591 1.00 97.88 71 GLU A O 1
ATOM 552 N N . GLU A 1 72 ? -9.331 -4.756 23.141 1.00 98.19 72 GLU A N 1
ATOM 553 C CA . GLU A 1 72 ? -9.878 -3.702 23.992 1.00 98.19 72 GLU A CA 1
ATOM 554 C C . GLU A 1 72 ? -11.379 -3.901 24.266 1.00 98.19 72 GLU A C 1
ATOM 556 O O . GLU A 1 72 ? -11.824 -3.776 25.408 1.00 98.19 72 GLU A O 1
ATOM 561 N N . VAL A 1 73 ? -12.164 -4.293 23.257 1.00 98.38 73 VAL A N 1
ATOM 562 C CA . VAL A 1 73 ? -13.589 -4.626 23.432 1.00 98.38 73 VAL A CA 1
ATOM 563 C C . VAL A 1 73 ? -13.765 -5.812 24.382 1.00 98.38 73 VAL A C 1
ATOM 565 O O . VAL A 1 73 ? -14.634 -5.776 25.257 1.00 98.38 73 VAL A O 1
ATOM 568 N N . ALA A 1 74 ? -12.934 -6.850 24.263 1.00 97.88 74 ALA A N 1
ATOM 569 C CA . ALA A 1 74 ? -12.985 -8.001 25.162 1.00 97.88 74 ALA A CA 1
ATOM 570 C C . ALA A 1 74 ? -12.671 -7.603 26.616 1.00 97.88 74 ALA A C 1
ATOM 572 O O . ALA A 1 74 ? -13.369 -8.026 27.546 1.00 97.88 74 ALA A O 1
ATOM 573 N N . ARG A 1 75 ? -11.667 -6.740 26.820 1.00 98.06 75 ARG A N 1
ATOM 574 C CA . ARG A 1 75 ? -11.319 -6.186 28.136 1.00 98.06 75 ARG A CA 1
ATOM 575 C C . ARG A 1 75 ? -12.483 -5.392 28.731 1.00 98.06 75 ARG A C 1
ATOM 577 O O . ARG A 1 75 ? -12.889 -5.662 29.862 1.00 98.06 75 ARG A O 1
ATOM 584 N N . GLN A 1 76 ? -13.057 -4.471 27.959 1.00 98.19 76 GLN A N 1
ATOM 585 C CA . GLN A 1 76 ? -14.188 -3.645 28.390 1.00 98.19 76 GLN A CA 1
ATOM 586 C C . GLN A 1 76 ? -15.417 -4.491 28.743 1.00 98.19 76 GLN A C 1
ATOM 588 O O . GLN A 1 76 ? -16.058 -4.250 29.766 1.00 98.19 76 GLN A O 1
ATOM 593 N N . ALA A 1 77 ? -15.722 -5.525 27.952 1.00 98.06 77 ALA A N 1
ATOM 594 C CA . ALA A 1 77 ? -16.819 -6.445 28.241 1.00 98.06 77 ALA A CA 1
ATOM 595 C C . ALA A 1 77 ? -16.594 -7.216 29.555 1.00 98.06 77 ALA A C 1
ATOM 597 O O . ALA A 1 77 ? -17.514 -7.345 30.369 1.00 98.06 77 ALA A O 1
ATOM 598 N N . SER A 1 78 ? -15.363 -7.679 29.805 1.00 97.81 78 SER A N 1
ATOM 599 C CA . SER A 1 78 ? -15.007 -8.328 31.072 1.00 97.81 78 SER A CA 1
ATOM 600 C C . SER A 1 78 ? -15.156 -7.376 32.263 1.00 97.81 78 SER A C 1
ATOM 602 O O . SER A 1 78 ? -15.624 -7.789 33.324 1.00 97.81 78 SER A O 1
ATOM 604 N N . GLU A 1 79 ? -14.743 -6.118 32.128 1.00 97.88 79 GLU A N 1
ATOM 605 C CA . GLU A 1 79 ? -14.870 -5.117 33.194 1.00 97.88 79 GLU A CA 1
ATOM 606 C C . GLU A 1 79 ? -16.328 -4.762 33.470 1.00 97.88 79 GLU A C 1
ATOM 608 O O . GLU A 1 79 ? -16.747 -4.754 34.628 1.00 97.88 79 GLU A O 1
ATOM 613 N N . ALA A 1 80 ? -17.128 -4.561 32.423 1.00 97.81 80 ALA A N 1
ATOM 614 C CA . ALA A 1 80 ? -18.558 -4.308 32.549 1.00 97.81 80 ALA A CA 1
ATOM 615 C C . ALA A 1 80 ? -19.276 -5.459 33.269 1.00 97.81 80 ALA A C 1
ATOM 617 O O . ALA A 1 80 ? -20.079 -5.216 34.171 1.00 97.81 80 ALA A O 1
ATOM 618 N N . SER A 1 81 ? -18.942 -6.711 32.935 1.00 97.62 81 SER A N 1
ATOM 619 C CA . SER A 1 81 ? -19.492 -7.889 33.614 1.00 97.62 81 SER A CA 1
ATOM 620 C C . SER A 1 81 ? -19.130 -7.919 35.103 1.00 97.62 81 SER A C 1
ATOM 622 O O . SER A 1 81 ? -20.008 -8.115 35.943 1.00 97.62 81 SER A O 1
ATOM 624 N N . ARG A 1 82 ? -17.864 -7.658 35.458 1.00 97.38 82 ARG A N 1
ATOM 625 C CA . ARG A 1 82 ? -17.432 -7.594 36.868 1.00 97.38 82 ARG A CA 1
ATOM 626 C C . ARG A 1 82 ? -18.140 -6.477 37.630 1.00 97.38 82 ARG A C 1
ATOM 628 O O . ARG A 1 82 ? -18.599 -6.706 38.747 1.00 97.38 82 ARG A O 1
ATOM 635 N N . ASN A 1 83 ? -18.263 -5.302 37.020 1.00 97.31 83 ASN A N 1
ATOM 636 C CA . ASN A 1 83 ? -18.935 -4.154 37.622 1.00 97.31 83 ASN A CA 1
ATOM 637 C C . ASN A 1 83 ? -20.425 -4.430 37.856 1.00 97.31 83 ASN A C 1
ATOM 639 O O . ASN A 1 83 ? -20.942 -4.092 38.918 1.00 97.31 83 ASN A O 1
ATOM 643 N N . ALA A 1 84 ? -21.102 -5.088 36.910 1.00 96.88 84 ALA A N 1
ATOM 644 C CA . ALA A 1 84 ? -22.498 -5.489 37.067 1.00 96.88 84 ALA A CA 1
ATOM 645 C C . ALA A 1 8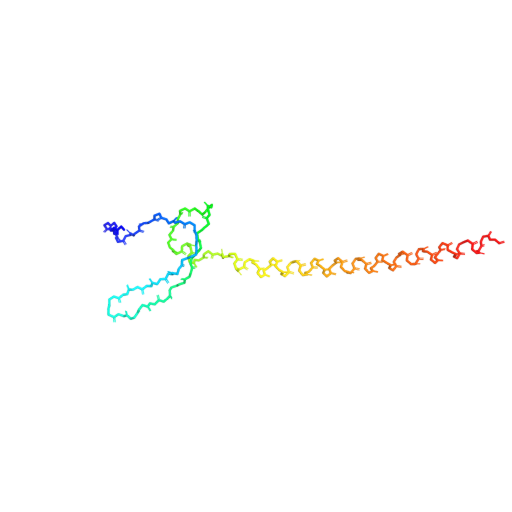4 ? -22.681 -6.479 38.230 1.00 96.88 84 ALA A C 1
ATOM 647 O O . ALA A 1 84 ? -23.573 -6.295 39.057 1.00 96.88 84 ALA A O 1
ATOM 648 N N . THR A 1 85 ? -21.801 -7.479 38.345 1.00 96.44 85 THR A N 1
ATOM 649 C CA . THR A 1 85 ? -21.817 -8.429 39.469 1.00 96.44 85 THR A CA 1
ATOM 650 C C . THR A 1 85 ? -21.600 -7.723 40.808 1.00 96.44 85 THR A C 1
ATOM 652 O O . THR A 1 85 ? -22.353 -7.955 41.752 1.00 96.44 85 THR A O 1
ATOM 655 N N . ALA A 1 86 ? -20.613 -6.826 40.893 1.00 96.06 86 ALA A N 1
ATOM 656 C CA . ALA A 1 86 ? -20.332 -6.070 42.113 1.00 96.06 86 ALA A CA 1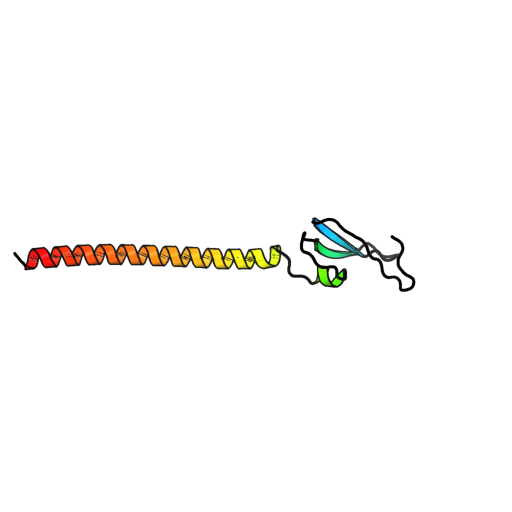
ATOM 657 C C . ALA A 1 86 ? -21.502 -5.152 42.512 1.00 96.06 86 ALA A C 1
ATOM 659 O O . ALA A 1 86 ? -21.863 -5.084 43.686 1.00 96.06 86 ALA A O 1
ATOM 660 N N . ALA A 1 87 ? -22.134 -4.487 41.540 1.00 96.25 87 ALA A N 1
ATOM 661 C CA . ALA A 1 87 ? -23.313 -3.658 41.777 1.00 96.25 87 ALA A CA 1
ATOM 662 C C . ALA A 1 87 ? -24.509 -4.484 42.282 1.00 96.25 87 ALA A C 1
ATOM 664 O O . ALA A 1 87 ? -25.201 -4.053 43.205 1.00 96.25 87 ALA A O 1
ATOM 665 N N . GLY A 1 88 ? -24.721 -5.685 41.729 1.00 95.81 88 GLY A N 1
ATOM 666 C CA . GLY A 1 88 ? -25.749 -6.618 42.198 1.00 95.81 88 GLY A CA 1
ATOM 667 C C . GLY A 1 88 ? -25.542 -7.022 43.660 1.00 95.81 88 GLY A C 1
ATOM 668 O O . GLY A 1 88 ? -26.444 -6.866 44.478 1.00 95.81 88 GLY A O 1
ATOM 669 N N . GLN A 1 89 ? -24.321 -7.431 44.014 1.00 95.00 89 GLN A N 1
ATOM 670 C CA . GLN A 1 89 ? -23.967 -7.801 45.390 1.00 95.00 89 GLN A CA 1
ATOM 671 C C . GLN A 1 89 ? -24.125 -6.635 46.377 1.00 95.00 89 GLN A C 1
ATOM 673 O O . GLN A 1 89 ? -24.629 -6.820 47.484 1.00 95.00 89 GLN A O 1
ATOM 678 N N . ALA A 1 90 ? -23.717 -5.425 45.983 1.00 93.88 90 ALA A N 1
ATOM 679 C CA . ALA A 1 90 ? -23.880 -4.235 46.814 1.00 93.88 90 ALA A CA 1
ATOM 680 C C . ALA A 1 90 ? -25.365 -3.904 47.048 1.00 93.88 90 ALA A C 1
ATOM 682 O O . ALA A 1 90 ? -25.752 -3.550 48.163 1.00 93.88 90 ALA A O 1
ATOM 683 N N . SER A 1 91 ? -26.204 -4.064 46.017 1.00 94.75 91 SER A N 1
ATOM 684 C CA . SER A 1 91 ? -27.656 -3.892 46.129 1.00 94.75 91 SER A CA 1
ATOM 685 C C . SER A 1 91 ? -28.275 -4.897 47.106 1.00 94.75 91 SER A C 1
ATOM 687 O O . SER A 1 91 ? -29.077 -4.507 47.953 1.00 94.75 91 SER A O 1
ATOM 689 N N . GLU A 1 92 ? -27.897 -6.175 47.026 1.00 94.12 92 GLU A N 1
ATOM 690 C CA . GLU A 1 92 ? -28.374 -7.218 47.947 1.00 94.12 92 GLU A CA 1
ATOM 691 C C . GLU A 1 92 ? -27.972 -6.922 49.402 1.00 94.12 92 GLU A C 1
ATOM 693 O O . GLU A 1 92 ? -28.808 -6.960 50.308 1.00 94.12 92 GLU A O 1
ATOM 698 N N . GLN A 1 93 ? -26.710 -6.547 49.640 1.00 93.44 93 GLN A N 1
ATOM 699 C CA . GLN A 1 93 ? -26.226 -6.195 50.981 1.00 93.44 93 GLN A CA 1
ATOM 700 C C . GLN A 1 93 ? -26.984 -5.003 51.579 1.00 93.44 93 GLN A C 1
ATOM 702 O O . GLN A 1 93 ? -27.374 -5.046 52.749 1.00 93.44 93 GLN A O 1
ATOM 707 N N . ALA A 1 94 ? -27.245 -3.967 50.778 1.00 91.69 94 ALA A N 1
ATOM 708 C CA . ALA A 1 94 ? -28.008 -2.803 51.217 1.00 91.69 94 ALA A CA 1
ATOM 709 C C . ALA A 1 94 ? -29.451 -3.169 51.612 1.00 91.69 94 ALA A C 1
ATOM 711 O O . ALA A 1 94 ? -29.954 -2.659 52.610 1.00 91.69 94 ALA A O 1
ATOM 712 N N . GLN A 1 95 ? -30.096 -4.087 50.882 1.00 92.12 95 GLN A N 1
ATOM 713 C CA . GLN A 1 95 ? -31.442 -4.572 51.213 1.00 92.12 95 GLN A CA 1
ATOM 714 C C . GLN A 1 95 ? -31.469 -5.359 52.526 1.00 92.12 95 GLN A C 1
ATOM 716 O O . GLN A 1 95 ? -32.336 -5.121 53.361 1.00 92.12 95 GLN A O 1
ATOM 721 N N . THR A 1 96 ? -30.509 -6.265 52.734 1.00 91.00 96 THR A N 1
ATOM 722 C CA . THR A 1 96 ? -30.437 -7.063 53.974 1.00 91.00 96 THR A CA 1
ATOM 723 C C . THR A 1 96 ? -30.109 -6.237 55.217 1.00 91.00 96 THR A C 1
ATOM 725 O O . THR A 1 96 ? -30.538 -6.598 56.304 1.00 91.00 96 THR A O 1
ATOM 728 N N . SER A 1 97 ? -29.377 -5.127 55.074 1.00 84.81 97 SER A N 1
ATOM 729 C CA . SER A 1 97 ? -28.992 -4.264 56.204 1.00 84.81 97 SER A CA 1
ATOM 730 C C . SER A 1 97 ? -30.074 -3.250 56.599 1.00 84.81 97 SER A C 1
ATOM 732 O O . SER A 1 97 ? -29.951 -2.597 57.633 1.00 84.81 97 SER A O 1
ATOM 734 N N . ALA A 1 98 ? -31.100 -3.072 55.761 1.00 77.06 98 ALA A N 1
ATOM 735 C CA . ALA A 1 98 ? -32.197 -2.131 55.982 1.00 77.06 98 ALA A CA 1
ATOM 736 C C . ALA A 1 98 ? -33.452 -2.774 56.611 1.00 77.06 98 ALA A C 1
ATOM 738 O O . ALA A 1 98 ? -34.394 -2.046 56.928 1.00 77.06 98 ALA A O 1
ATOM 739 N N . GLY A 1 99 ? -33.480 -4.106 56.750 1.00 61.00 99 GLY A N 1
ATOM 740 C CA . GLY A 1 99 ? -34.553 -4.875 57.398 1.00 61.00 99 GLY A CA 1
ATOM 741 C C . GLY A 1 99 ? -34.198 -5.275 58.821 1.00 61.00 99 GLY A C 1
ATOM 742 O O . GLY A 1 99 ? -35.138 -5.336 59.643 1.00 61.00 99 GLY A O 1
#

pLDDT: mean 90.0, std 8.49, range [61.0, 98.38]

Secondary structure (DSSP, 8-state):
----TTS-------SEEEEEEE--TTS--EEEEEEEE-TTPPP--HHHHHTSPPHHHHHHHHHHHHHHHHHHHHHHHHHHHHHHHHHHHHHHHHHHH--

Radius of gyration: 29.61 Å; chains: 1; bounding box: 57×24×87 Å